Protein AF-A0A672K6F6-F1 (afdb_monomer)

Structure (mmCIF, N/CA/C/O backbone):
data_AF-A0A672K6F6-F1
#
_entry.id   AF-A0A672K6F6-F1
#
loop_
_atom_site.group_PDB
_atom_site.id
_atom_site.type_symbol
_atom_site.label_atom_id
_atom_site.label_alt_id
_atom_site.label_comp_id
_atom_site.label_asym_id
_atom_site.label_entity_id
_atom_site.label_seq_id
_atom_site.pdbx_PDB_ins_code
_atom_site.Cartn_x
_atom_site.Cartn_y
_atom_site.Cartn_z
_atom_site.occupancy
_atom_site.B_iso_or_equiv
_atom_site.auth_seq_id
_atom_site.auth_comp_id
_atom_site.auth_asym_id
_atom_site.auth_atom_id
_atom_site.pdbx_PDB_model_num
ATOM 1 N N . MET A 1 1 ? 28.861 -16.239 4.576 1.00 45.47 1 MET A N 1
ATOM 2 C CA . MET A 1 1 ? 28.250 -14.898 4.472 1.00 45.47 1 MET A CA 1
ATOM 3 C C . MET A 1 1 ? 27.453 -14.692 5.748 1.00 45.47 1 MET A C 1
ATOM 5 O O . MET A 1 1 ? 26.562 -15.490 5.998 1.00 45.47 1 MET A O 1
ATOM 9 N N . ASN A 1 2 ? 27.828 -13.738 6.602 1.00 41.81 2 ASN A N 1
ATOM 10 C CA . ASN A 1 2 ? 27.019 -13.422 7.780 1.00 41.81 2 ASN A CA 1
ATOM 11 C C . ASN A 1 2 ? 25.763 -12.712 7.279 1.00 41.81 2 ASN A C 1
ATOM 13 O O . ASN 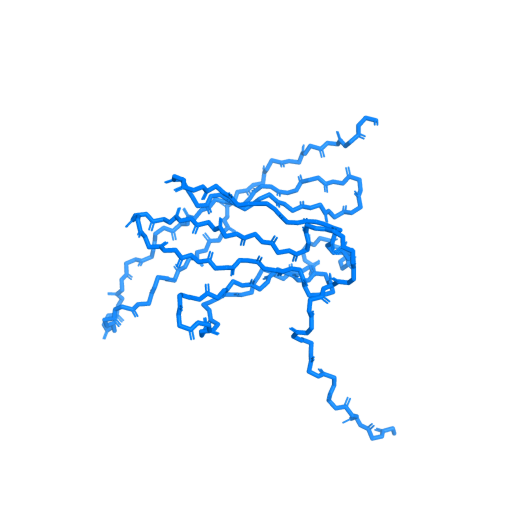A 1 2 ? 25.874 -11.659 6.654 1.00 41.81 2 ASN A O 1
ATOM 17 N N . LEU A 1 3 ? 24.598 -13.331 7.473 1.00 46.38 3 LEU A N 1
ATOM 18 C CA . LEU A 1 3 ? 23.313 -12.747 7.108 1.00 46.38 3 LEU A CA 1
ATOM 19 C C . LEU A 1 3 ? 23.095 -11.526 8.009 1.00 46.38 3 LEU A C 1
ATOM 21 O O . LEU A 1 3 ? 22.622 -11.646 9.136 1.00 46.38 3 LEU A O 1
ATOM 25 N N . HIS A 1 4 ? 23.490 -10.346 7.536 1.00 56.94 4 HIS A N 1
ATOM 26 C CA . HIS A 1 4 ? 22.982 -9.116 8.112 1.00 56.94 4 HIS A CA 1
ATOM 27 C C . HIS A 1 4 ? 21.494 -9.090 7.784 1.00 56.94 4 HIS A C 1
ATOM 29 O O . HIS A 1 4 ? 21.110 -9.014 6.616 1.00 56.94 4 HIS A O 1
ATOM 35 N N . GLN A 1 5 ? 20.658 -9.231 8.805 1.00 47.91 5 GLN A N 1
ATOM 36 C CA . GLN A 1 5 ? 19.221 -9.164 8.633 1.00 47.91 5 GLN A CA 1
ATOM 37 C C . GLN A 1 5 ? 18.880 -7.750 8.153 1.00 47.91 5 GLN A C 1
ATOM 39 O O . GLN A 1 5 ? 19.012 -6.774 8.888 1.00 47.91 5 GLN A O 1
ATOM 44 N N . VAL A 1 6 ? 18.501 -7.624 6.885 1.00 52.78 6 VAL A N 1
ATOM 45 C CA . VAL A 1 6 ? 17.911 -6.391 6.373 1.00 52.78 6 VAL A CA 1
ATOM 46 C C . VAL A 1 6 ? 16.502 -6.335 6.952 1.00 52.78 6 VAL A C 1
ATOM 48 O O . VAL A 1 6 ? 15.660 -7.164 6.617 1.00 52.78 6 VAL A O 1
ATOM 51 N N . LEU A 1 7 ? 16.252 -5.398 7.865 1.00 51.50 7 LEU A N 1
ATOM 52 C CA . LEU A 1 7 ? 14.896 -5.066 8.294 1.00 51.50 7 LEU A CA 1
ATOM 53 C C . LEU A 1 7 ? 14.211 -4.348 7.126 1.00 51.50 7 LEU A C 1
ATOM 55 O O . LEU A 1 7 ? 14.346 -3.140 6.942 1.00 51.50 7 LEU A O 1
ATOM 59 N N . THR A 1 8 ? 13.519 -5.120 6.294 1.00 59.41 8 THR A N 1
ATOM 60 C CA . THR A 1 8 ? 12.643 -4.640 5.222 1.00 59.41 8 THR A CA 1
ATOM 61 C C . THR A 1 8 ? 11.416 -3.975 5.850 1.00 59.41 8 THR A C 1
ATOM 63 O O . THR A 1 8 ? 10.382 -4.605 6.055 1.00 59.41 8 THR A O 1
ATOM 66 N N . GLY A 1 9 ? 11.575 -2.723 6.269 1.00 64.56 9 GLY A N 1
ATOM 67 C CA . GLY A 1 9 ? 10.485 -1.879 6.771 1.00 64.56 9 GLY A CA 1
ATOM 68 C C . GLY A 1 9 ? 10.619 -0.417 6.353 1.00 64.56 9 GLY A C 1
ATOM 69 O O . GLY A 1 9 ? 9.757 0.395 6.669 1.00 64.56 9 GLY A O 1
ATOM 70 N N . ALA A 1 10 ? 11.693 -0.065 5.639 1.00 81.69 10 ALA A N 1
ATOM 71 C CA . ALA A 1 10 ? 11.821 1.258 5.053 1.00 81.69 10 ALA A CA 1
ATOM 72 C C . ALA A 1 10 ? 10.802 1.415 3.919 1.00 81.69 10 ALA A C 1
ATOM 74 O O . ALA A 1 10 ? 10.578 0.486 3.133 1.00 81.69 10 ALA A O 1
ATOM 75 N N . VAL A 1 11 ? 10.207 2.603 3.849 1.00 87.06 11 VAL A N 1
ATOM 76 C CA . VAL A 1 11 ? 9.382 3.005 2.715 1.00 87.06 11 VAL A CA 1
ATOM 77 C C . VAL A 1 11 ? 10.242 3.084 1.453 1.00 87.06 11 VAL A C 1
ATOM 79 O O . VAL A 1 11 ? 11.408 3.488 1.510 1.00 87.06 11 VAL A O 1
ATOM 82 N N . ASN A 1 12 ? 9.679 2.685 0.315 1.00 89.19 12 ASN A N 1
ATOM 83 C CA . ASN A 1 12 ? 10.332 2.860 -0.977 1.00 89.19 12 ASN A CA 1
ATOM 84 C C . ASN A 1 12 ? 10.657 4.343 -1.232 1.00 89.19 12 ASN A C 1
ATOM 86 O O . ASN A 1 12 ? 9.895 5.221 -0.821 1.00 89.19 12 ASN A O 1
ATOM 90 N N . PRO A 1 13 ? 11.776 4.643 -1.915 1.00 83.38 13 PRO A N 1
ATOM 91 C CA . PRO A 1 13 ? 12.069 6.002 -2.343 1.00 83.38 13 PRO A CA 1
ATOM 92 C C . PRO A 1 13 ? 11.087 6.436 -3.438 1.00 83.38 13 PRO A C 1
ATOM 94 O O . PRO A 1 13 ? 10.728 5.638 -4.302 1.00 83.38 13 PRO A O 1
ATOM 97 N N . GLY A 1 14 ? 10.719 7.716 -3.441 1.00 81.81 14 GLY A N 1
ATOM 98 C CA . GLY A 1 14 ? 9.821 8.301 -4.437 1.00 81.81 14 GLY A CA 1
ATOM 99 C C . GLY A 1 14 ? 8.594 8.961 -3.815 1.00 81.81 14 GLY A C 1
ATOM 100 O O . GLY A 1 14 ? 8.413 8.976 -2.598 1.00 81.81 14 GLY A O 1
ATOM 101 N N . GLU A 1 15 ? 7.755 9.541 -4.667 1.00 82.31 15 GLU A N 1
ATOM 102 C CA . GLU A 1 15 ? 6.491 10.152 -4.252 1.00 82.31 15 GLU A CA 1
ATOM 103 C C . GLU A 1 15 ? 5.397 9.088 -4.097 1.00 82.31 15 GLU A C 1
ATOM 105 O O . GLU A 1 15 ? 5.424 8.050 -4.759 1.00 82.31 15 GLU A O 1
ATOM 110 N N . ASN A 1 16 ? 4.412 9.346 -3.232 1.00 89.25 16 ASN A N 1
ATOM 111 C CA . ASN A 1 16 ? 3.224 8.496 -3.056 1.00 89.25 16 ASN A CA 1
ATOM 112 C C . ASN A 1 16 ? 3.544 7.029 -2.711 1.00 89.25 16 ASN A C 1
ATOM 114 O O . ASN A 1 16 ? 2.832 6.109 -3.107 1.00 89.25 16 ASN A O 1
ATOM 118 N N . CYS A 1 17 ? 4.632 6.789 -1.976 1.00 92.06 17 CYS A N 1
ATOM 119 C CA . CYS A 1 17 ? 4.994 5.459 -1.476 1.00 92.06 17 CYS A CA 1
ATOM 120 C C . CYS A 1 17 ? 4.287 5.100 -0.157 1.00 92.06 17 CYS A C 1
ATOM 122 O O . CYS A 1 17 ? 4.530 4.030 0.398 1.00 92.06 17 CY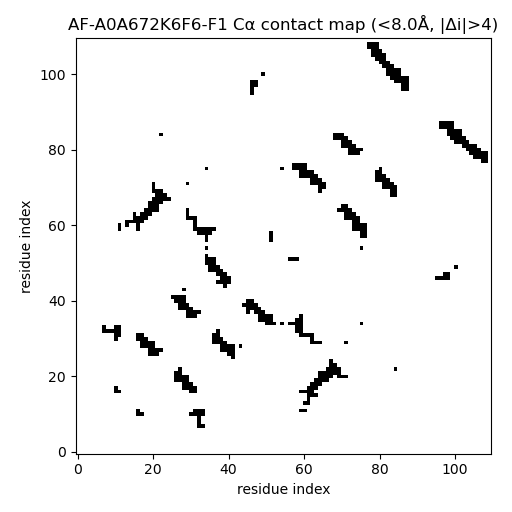S A O 1
ATOM 124 N N . PHE A 1 18 ? 3.403 5.970 0.336 1.00 95.81 18 PHE A N 1
ATOM 125 C CA . PHE A 1 18 ? 2.468 5.688 1.417 1.00 95.81 18 PHE A CA 1
ATOM 126 C C . PHE A 1 18 ? 1.149 6.424 1.175 1.00 95.81 18 PHE A C 1
ATOM 128 O O . PHE A 1 18 ? 1.128 7.457 0.507 1.00 95.81 18 PHE A O 1
ATOM 135 N N . SER A 1 19 ? 0.065 5.909 1.746 1.00 96.69 19 SER A N 1
ATOM 136 C CA . SER A 1 19 ? -1.234 6.575 1.777 1.00 96.69 19 SER A CA 1
ATOM 137 C C . SER A 1 19 ? -2.023 6.139 3.016 1.00 96.69 19 SER A C 1
ATOM 139 O O . SER A 1 19 ? -1.762 5.084 3.605 1.00 96.69 19 SER A O 1
ATOM 141 N N . VAL A 1 20 ? -2.958 6.984 3.442 1.00 96.31 20 VAL A N 1
ATOM 142 C CA . VAL A 1 20 ? -3.837 6.738 4.590 1.00 96.31 20 VAL A CA 1
ATOM 143 C C . VAL A 1 20 ? -5.219 6.396 4.062 1.00 96.31 20 VAL A C 1
ATOM 145 O O . VAL A 1 20 ? -5.807 7.163 3.304 1.00 96.31 20 VAL A O 1
ATOM 148 N N . GLY A 1 21 ? -5.739 5.245 4.471 1.00 94.94 21 GLY A N 1
ATOM 149 C CA . GLY A 1 21 ? -7.091 4.805 4.151 1.00 94.94 21 GLY A CA 1
ATOM 150 C C . GLY A 1 21 ? -7.950 4.680 5.395 1.00 94.94 21 GLY A C 1
ATOM 151 O O . GLY A 1 21 ? -7.493 4.894 6.520 1.00 94.94 21 GLY A O 1
ATOM 152 N N . SER A 1 22 ? -9.211 4.315 5.196 1.00 92.44 22 SER A N 1
ATOM 153 C CA . SER A 1 22 ? -10.119 4.034 6.303 1.00 92.44 22 SER A CA 1
ATOM 154 C C . SER A 1 22 ? -11.110 2.937 5.943 1.00 92.44 22 SER A C 1
ATOM 156 O O . SER A 1 22 ? -11.620 2.889 4.822 1.00 92.44 22 SER A O 1
ATOM 158 N N . VAL A 1 23 ? -11.387 2.063 6.911 1.00 87.38 23 VAL A N 1
ATOM 159 C CA . VAL A 1 23 ? -12.481 1.084 6.868 1.00 87.38 23 VAL A CA 1
ATOM 160 C C . VAL A 1 23 ? -13.316 1.270 8.119 1.00 87.38 23 VAL A C 1
ATOM 162 O O . VAL A 1 23 ? -12.765 1.296 9.216 1.00 87.38 23 VAL A O 1
ATOM 165 N N . ASN A 1 24 ? -14.639 1.384 7.984 1.00 86.19 24 ASN A N 1
ATOM 166 C CA . ASN A 1 24 ? -15.544 1.563 9.127 1.00 86.19 24 ASN A CA 1
ATOM 167 C C . ASN A 1 24 ? -15.097 2.712 10.057 1.00 86.19 24 ASN A C 1
ATOM 169 O O . ASN A 1 24 ? -15.131 2.594 11.282 1.00 86.19 24 ASN A O 1
ATOM 173 N N . ASN A 1 25 ? -14.623 3.811 9.459 1.00 86.75 25 ASN A N 1
ATOM 174 C CA . ASN A 1 25 ? -14.077 4.990 10.138 1.00 86.75 25 ASN A CA 1
ATOM 175 C C . ASN A 1 25 ? -12.820 4.730 10.997 1.00 86.75 25 ASN A C 1
ATOM 177 O O . ASN A 1 25 ? -12.424 5.606 11.764 1.00 86.75 25 ASN A O 1
ATOM 181 N N . GLN A 1 26 ? -12.179 3.566 10.870 1.00 88.81 26 GLN A N 1
ATOM 182 C CA . GLN A 1 26 ? -10.892 3.260 11.491 1.00 88.81 26 GLN A CA 1
ATOM 183 C C . GLN A 1 26 ? -9.762 3.515 10.482 1.00 88.81 26 GLN A C 1
ATOM 185 O O . GLN A 1 26 ? -9.728 2.847 9.441 1.00 88.81 26 GLN A O 1
ATOM 190 N N . PRO A 1 27 ? -8.844 4.463 10.755 1.00 93.06 27 PRO A N 1
ATOM 191 C CA . PRO A 1 27 ? -7.764 4.765 9.836 1.00 93.06 27 PRO A CA 1
ATOM 192 C C . PRO A 1 27 ? -6.664 3.702 9.870 1.00 93.06 27 PRO A C 1
ATOM 194 O O . PRO A 1 27 ? -6.325 3.145 10.919 1.00 93.06 27 PRO A O 1
ATOM 197 N N . PHE A 1 28 ? -6.063 3.478 8.707 1.00 93.56 28 PHE A N 1
ATOM 198 C CA . PHE A 1 28 ? -4.868 2.662 8.537 1.00 93.56 28 PHE A CA 1
ATOM 199 C C . PHE A 1 28 ? -3.860 3.389 7.647 1.00 93.56 28 PHE A C 1
ATOM 201 O O . PHE A 1 28 ? -4.230 4.216 6.812 1.00 93.56 28 PHE A O 1
ATOM 208 N N . THR A 1 29 ? -2.583 3.051 7.799 1.00 95.38 29 THR A N 1
ATOM 209 C CA . THR A 1 29 ? -1.517 3.522 6.905 1.00 95.38 29 THR A CA 1
ATOM 210 C C . THR A 1 29 ? -1.038 2.359 6.055 1.00 95.38 29 THR A C 1
ATOM 212 O O . THR A 1 29 ? -0.633 1.337 6.603 1.00 95.38 29 THR A O 1
ATOM 215 N N . ALA A 1 30 ? -1.047 2.502 4.733 1.00 95.50 30 ALA A N 1
ATOM 216 C CA . ALA A 1 30 ? -0.405 1.554 3.831 1.00 95.50 30 ALA A CA 1
ATOM 217 C C . ALA A 1 30 ? 0.848 2.184 3.226 1.00 95.50 30 ALA A C 1
ATOM 219 O O . ALA A 1 30 ? 0.812 3.333 2.788 1.00 95.50 30 ALA A O 1
ATOM 220 N N . TYR A 1 31 ? 1.950 1.441 3.170 1.00 96.00 31 TYR A N 1
ATOM 221 C CA . TYR A 1 31 ? 3.177 1.908 2.533 1.00 96.00 31 TYR A CA 1
ATOM 222 C C . TYR A 1 31 ? 3.883 0.804 1.749 1.00 96.00 31 TYR A C 1
ATOM 224 O O . TYR A 1 31 ? 3.790 -0.381 2.065 1.00 96.00 31 TYR A O 1
ATOM 232 N N . ALA A 1 32 ? 4.589 1.216 0.704 1.00 95.44 32 ALA A N 1
ATOM 233 C CA . ALA A 1 32 ? 5.399 0.362 -0.145 1.00 95.44 32 ALA A CA 1
ATOM 234 C C . ALA A 1 32 ? 6.740 0.048 0.531 1.00 95.44 32 ALA A C 1
ATOM 236 O O . ALA A 1 32 ? 7.476 0.971 0.876 1.00 95.44 32 ALA A O 1
ATOM 237 N N . SER A 1 33 ? 7.091 -1.232 0.668 1.00 93.81 33 SER A N 1
ATOM 238 C CA . SER A 1 33 ? 8.410 -1.673 1.137 1.00 93.81 33 SER A CA 1
ATOM 239 C C . SER A 1 33 ? 8.959 -2.757 0.212 1.00 93.81 33 SER A C 1
ATOM 241 O O . SER A 1 33 ? 8.512 -3.902 0.212 1.00 93.81 33 SER A O 1
ATOM 243 N N . GLY A 1 34 ? 9.904 -2.385 -0.650 1.00 93.19 34 GLY A N 1
ATOM 244 C CA . GLY A 1 34 ? 10.341 -3.226 -1.758 1.00 93.19 34 GLY A CA 1
ATOM 245 C C . GLY A 1 34 ? 9.168 -3.583 -2.675 1.00 93.19 34 GLY A C 1
ATOM 246 O O . GLY A 1 34 ? 8.521 -2.703 -3.246 1.00 93.19 34 GLY A O 1
ATOM 247 N N . CYS A 1 35 ? 8.903 -4.878 -2.826 1.00 91.69 35 CYS A N 1
ATOM 248 C CA . CYS A 1 35 ? 7.760 -5.402 -3.580 1.00 91.69 35 CYS A CA 1
ATOM 249 C C . CYS A 1 35 ? 6.504 -5.630 -2.722 1.00 91.69 35 CYS A C 1
ATOM 251 O O . CYS A 1 35 ? 5.448 -5.960 -3.255 1.00 91.69 35 CYS A O 1
ATOM 253 N N . ASP A 1 36 ? 6.594 -5.440 -1.408 1.00 93.06 36 ASP A N 1
ATOM 254 C CA . ASP A 1 36 ? 5.481 -5.651 -0.491 1.00 93.06 36 ASP A CA 1
ATOM 255 C C . ASP A 1 36 ? 4.732 -4.344 -0.209 1.00 93.06 36 ASP A C 1
ATOM 257 O O . ASP A 1 36 ? 5.280 -3.243 -0.314 1.00 93.06 36 ASP A O 1
ATOM 261 N N . ILE A 1 37 ? 3.472 -4.476 0.205 1.00 93.31 37 ILE A N 1
ATOM 262 C CA . ILE A 1 37 ? 2.704 -3.384 0.815 1.00 93.31 37 ILE A CA 1
ATOM 263 C C . ILE A 1 37 ? 2.499 -3.741 2.278 1.00 93.31 37 ILE A C 1
ATOM 265 O O . ILE A 1 37 ? 1.952 -4.798 2.596 1.00 93.31 37 ILE A O 1
ATOM 269 N N . VAL A 1 38 ? 2.925 -2.860 3.171 1.00 93.50 38 VAL A N 1
ATOM 270 C CA . VAL A 1 38 ? 2.765 -3.023 4.613 1.00 93.50 38 VAL A CA 1
ATOM 271 C C . VAL A 1 38 ? 1.612 -2.148 5.079 1.00 93.50 38 VAL A C 1
ATOM 273 O O . VAL A 1 38 ? 1.549 -0.969 4.737 1.00 93.50 38 VAL A O 1
ATOM 276 N N . ILE A 1 39 ? 0.706 -2.729 5.862 1.00 93.12 39 ILE A N 1
ATOM 277 C CA . ILE A 1 39 ? -0.472 -2.060 6.416 1.00 93.12 39 ILE A CA 1
ATOM 278 C C . ILE A 1 39 ? -0.304 -1.970 7.928 1.00 93.12 39 ILE A C 1
ATOM 280 O O . ILE A 1 39 ? -0.144 -2.989 8.609 1.00 93.12 39 ILE A O 1
ATOM 284 N N . LEU A 1 40 ? -0.348 -0.747 8.441 1.00 92.44 40 LEU A N 1
ATOM 285 C CA . LEU A 1 40 ? -0.247 -0.421 9.854 1.00 92.44 40 LEU A CA 1
ATOM 286 C C . LEU A 1 40 ? -1.579 0.103 10.386 1.00 92.44 40 LEU A C 1
ATOM 288 O O . LEU A 1 40 ? -2.316 0.799 9.680 1.00 92.44 40 LEU A O 1
ATOM 292 N N . GLY A 1 41 ? -1.851 -0.202 11.650 1.00 90.00 41 GLY A N 1
ATOM 293 C CA . GLY A 1 41 ? -2.919 0.425 12.411 1.00 90.00 41 GLY A CA 1
ATOM 294 C C . GLY A 1 41 ? -2.618 1.884 12.731 1.00 90.00 41 GLY A C 1
ATOM 295 O O . GLY A 1 41 ? -1.543 2.411 12.441 1.00 90.00 41 GLY A O 1
ATOM 296 N N . SER A 1 42 ? -3.589 2.546 13.357 1.00 88.75 42 SER A N 1
ATOM 297 C CA . SER A 1 42 ? -3.431 3.925 13.846 1.00 88.75 42 SER A CA 1
ATOM 298 C C . SER A 1 42 ? -2.359 4.062 14.936 1.00 88.75 42 SER A C 1
ATOM 300 O O . SER A 1 42 ? -1.844 5.151 15.166 1.00 88.75 42 SER A O 1
ATOM 302 N N . ASP A 1 43 ? -2.024 2.961 15.602 1.00 87.75 43 ASP A N 1
ATOM 303 C CA . ASP A 1 43 ? -0.956 2.818 16.591 1.00 87.75 43 ASP A CA 1
ATOM 304 C C . ASP A 1 43 ? 0.408 2.471 15.967 1.00 87.75 43 ASP A C 1
ATOM 306 O O . ASP A 1 43 ? 1.374 2.253 16.692 1.00 87.75 43 ASP A O 1
ATOM 310 N N . PHE A 1 44 ? 0.498 2.440 14.632 1.00 85.50 44 PHE A N 1
ATOM 311 C CA . PHE A 1 44 ? 1.663 1.991 13.863 1.00 85.50 44 PHE A CA 1
ATOM 312 C C . PHE A 1 44 ? 2.049 0.520 14.079 1.00 85.50 44 PHE A C 1
ATOM 314 O O . PHE A 1 44 ? 3.087 0.082 13.576 1.00 85.50 44 PHE A O 1
ATOM 321 N N . GLU A 1 45 ? 1.199 -0.275 14.732 1.00 86.75 45 GLU A N 1
ATOM 322 C CA . GLU A 1 45 ? 1.387 -1.718 14.801 1.00 86.75 45 GLU A CA 1
ATOM 323 C C . GLU A 1 45 ? 1.040 -2.364 13.461 1.00 86.75 45 GLU A C 1
ATOM 325 O O . GLU A 1 45 ? 0.108 -1.972 12.750 1.00 86.75 45 GLU A O 1
ATOM 330 N N . ARG A 1 46 ? 1.821 -3.376 13.080 1.00 88.69 46 ARG A N 1
ATOM 331 C CA . ARG A 1 46 ? 1.653 -4.040 11.787 1.00 88.69 46 ARG A CA 1
ATOM 332 C C . ARG A 1 46 ? 0.423 -4.939 11.798 1.00 88.69 46 ARG A C 1
ATOM 334 O O . ARG A 1 46 ? 0.444 -6.010 12.402 1.00 88.69 46 ARG A O 1
ATOM 341 N N . ILE A 1 47 ? -0.574 -4.567 11.001 1.00 87.50 47 ILE A N 1
ATOM 342 C CA . ILE A 1 47 ? -1.795 -5.348 10.793 1.00 87.50 47 ILE A CA 1
ATOM 343 C C . ILE A 1 47 ? -1.562 -6.456 9.761 1.00 87.50 47 ILE A C 1
ATOM 345 O O . ILE A 1 47 ? -1.875 -7.620 10.007 1.00 87.50 47 ILE A O 1
ATOM 349 N N . GLN A 1 48 ? -1.013 -6.110 8.591 1.00 88.75 48 GLN A N 1
ATOM 350 C CA . GLN A 1 48 ? -0.877 -7.039 7.466 1.00 88.75 48 GLN A CA 1
ATOM 351 C C . GLN A 1 48 ? 0.297 -6.672 6.549 1.00 88.75 48 GLN A C 1
ATOM 353 O O . GLN A 1 48 ? 0.734 -5.525 6.487 1.00 88.75 48 GLN A O 1
ATOM 358 N N . ILE A 1 49 ? 0.785 -7.668 5.807 1.00 89.38 49 ILE A N 1
ATOM 359 C CA . ILE A 1 49 ? 1.640 -7.492 4.632 1.00 89.38 49 ILE A CA 1
ATOM 360 C C . ILE A 1 49 ? 0.937 -8.122 3.426 1.0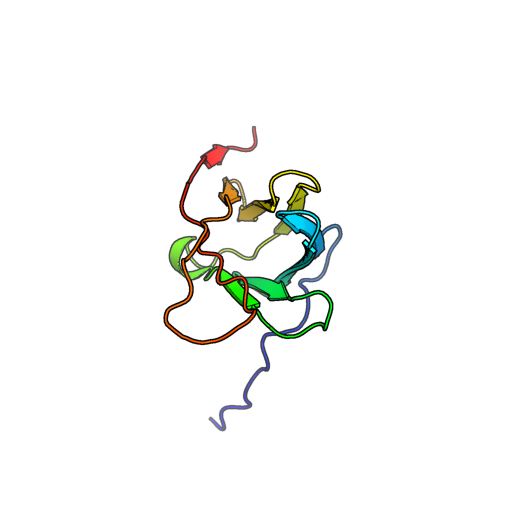0 89.38 49 ILE A C 1
ATOM 362 O O . ILE A 1 49 ? 0.494 -9.271 3.503 1.00 89.38 49 ILE A O 1
ATOM 366 N N . ILE A 1 50 ? 0.857 -7.390 2.317 1.00 90.12 50 ILE A N 1
ATOM 367 C CA . ILE A 1 50 ? 0.494 -7.929 1.005 1.00 90.12 50 ILE A CA 1
ATOM 368 C C . ILE A 1 50 ? 1.793 -8.332 0.299 1.00 90.12 50 ILE A C 1
ATOM 370 O O . ILE A 1 50 ? 2.582 -7.448 -0.045 1.00 90.12 50 ILE A O 1
ATOM 374 N N . PRO A 1 51 ? 2.043 -9.637 0.090 1.00 88.44 51 PRO A N 1
ATOM 375 C CA . PRO A 1 51 ? 3.317 -10.093 -0.442 1.00 88.44 51 PRO A CA 1
ATOM 376 C C . PRO A 1 51 ? 3.447 -9.836 -1.950 1.00 88.44 51 PRO A C 1
ATOM 378 O O . PRO A 1 51 ? 2.653 -10.337 -2.753 1.00 88.44 51 PRO A O 1
ATOM 381 N N . GLY A 1 52 ? 4.529 -9.165 -2.337 1.00 84.94 52 GLY A N 1
ATOM 382 C CA . GLY A 1 52 ? 4.963 -8.902 -3.709 1.00 84.94 52 GLY A CA 1
ATOM 383 C C . GLY A 1 52 ? 5.330 -10.144 -4.515 1.00 84.94 52 GLY A C 1
ATOM 384 O O . GLY A 1 52 ? 5.335 -10.103 -5.746 1.00 84.94 52 GLY A O 1
ATOM 385 N N . ALA A 1 53 ? 5.570 -11.282 -3.855 1.00 79.50 53 ALA A N 1
ATOM 386 C CA . 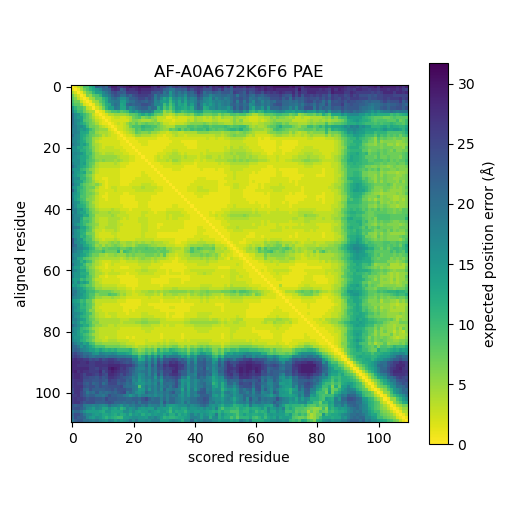ALA A 1 53 ? 5.855 -12.560 -4.514 1.00 79.50 53 ALA A CA 1
ATOM 387 C C . ALA A 1 53 ? 4.741 -12.996 -5.479 1.00 79.50 53 ALA A C 1
ATOM 389 O O . ALA A 1 53 ? 5.014 -13.608 -6.511 1.00 79.50 53 ALA A O 1
ATOM 390 N N . LYS A 1 54 ? 3.486 -12.618 -5.197 1.00 75.69 54 LYS A N 1
ATOM 391 C CA . LYS A 1 54 ? 2.343 -12.858 -6.095 1.00 75.69 54 LYS A CA 1
ATOM 392 C C . LYS A 1 54 ? 2.323 -11.932 -7.320 1.00 75.69 54 LYS A C 1
ATOM 394 O O . LYS A 1 54 ? 1.541 -12.153 -8.237 1.00 75.69 54 LYS A O 1
ATOM 399 N N . HIS A 1 55 ? 3.190 -10.924 -7.337 1.00 76.81 55 HIS A N 1
ATOM 400 C CA . HIS A 1 55 ? 3.291 -9.866 -8.343 1.00 76.81 55 HIS A CA 1
ATOM 401 C C . HIS A 1 55 ? 4.654 -9.888 -9.057 1.00 76.81 55 HIS A C 1
ATOM 403 O O . HIS A 1 55 ? 5.140 -8.864 -9.530 1.00 76.81 55 HIS A O 1
ATOM 409 N N . GLY A 1 56 ? 5.310 -11.054 -9.099 1.00 82.12 56 GLY A N 1
ATOM 410 C CA . GLY A 1 56 ? 6.607 -11.224 -9.758 1.00 82.12 56 GLY A CA 1
ATOM 411 C C . GLY A 1 56 ? 7.777 -10.567 -9.022 1.00 82.12 56 GLY A C 1
ATOM 412 O O . GLY A 1 56 ? 8.832 -10.389 -9.623 1.00 82.12 56 GLY A O 1
ATOM 413 N N . ASN A 1 57 ? 7.601 -10.207 -7.743 1.00 86.44 57 ASN A N 1
ATOM 414 C CA . ASN A 1 57 ? 8.564 -9.431 -6.951 1.00 86.44 57 ASN A CA 1
ATOM 415 C C . ASN A 1 57 ? 8.919 -8.075 -7.584 1.00 86.44 57 ASN A C 1
ATOM 417 O O . ASN A 1 57 ? 10.013 -7.549 -7.380 1.00 86.44 57 ASN A O 1
ATOM 421 N N . ILE A 1 58 ? 7.996 -7.501 -8.361 1.00 90.25 58 ILE A N 1
ATOM 422 C CA . ILE A 1 58 ? 8.154 -6.156 -8.910 1.00 90.25 58 ILE A CA 1
ATOM 423 C C . ILE A 1 58 ? 8.030 -5.153 -7.760 1.00 90.25 58 ILE A C 1
ATOM 425 O O . ILE A 1 58 ? 7.133 -5.263 -6.926 1.00 90.25 58 ILE A O 1
ATOM 429 N N . GLN A 1 59 ? 8.938 -4.180 -7.701 1.00 92.50 59 GLN A N 1
ATOM 430 C CA . GLN A 1 59 ? 8.889 -3.126 -6.693 1.00 92.50 59 GLN A CA 1
ATOM 431 C C . GLN A 1 59 ? 7.584 -2.326 -6.811 1.00 92.50 59 GLN A C 1
ATOM 433 O O . GLN A 1 59 ? 7.161 -1.973 -7.914 1.00 92.50 59 GLN A O 1
ATOM 438 N N . VAL A 1 60 ? 6.969 -2.018 -5.670 1.00 93.75 60 VAL A N 1
ATOM 439 C CA . VAL A 1 60 ? 5.783 -1.161 -5.628 1.00 93.75 60 VAL A CA 1
ATOM 440 C C . VAL A 1 60 ? 6.211 0.278 -5.900 1.00 93.75 60 VAL A C 1
ATOM 442 O O . VAL A 1 60 ? 6.996 0.841 -5.137 1.00 93.75 60 VAL A O 1
ATOM 445 N N . GLY A 1 61 ? 5.708 0.871 -6.982 1.00 93.50 61 GLY A N 1
ATOM 446 C CA . GLY A 1 61 ? 6.082 2.227 -7.393 1.00 93.50 61 GLY A CA 1
ATOM 447 C C . GLY A 1 61 ? 5.308 3.326 -6.663 1.00 93.50 61 GLY A C 1
ATOM 448 O O . GLY A 1 61 ? 5.850 4.392 -6.401 1.00 93.50 61 GLY A O 1
ATOM 449 N N . CYS A 1 62 ? 4.041 3.074 -6.339 1.00 94.25 62 CYS A N 1
ATOM 450 C CA . CYS A 1 62 ? 3.186 3.987 -5.583 1.00 94.25 62 CYS A CA 1
ATOM 451 C C . CYS A 1 62 ? 2.010 3.228 -4.963 1.00 94.25 62 CYS A C 1
ATOM 453 O O . CYS A 1 62 ? 1.620 2.174 -5.478 1.00 94.25 62 CYS A O 1
ATOM 455 N N . VAL A 1 63 ? 1.436 3.790 -3.901 1.00 95.56 63 VAL A N 1
ATOM 456 C CA . VAL A 1 63 ? 0.268 3.281 -3.177 1.00 95.56 63 VAL A CA 1
ATOM 457 C C . VAL A 1 63 ? -0.709 4.429 -2.940 1.00 95.56 63 VAL A C 1
ATOM 459 O O . VAL A 1 63 ? -0.298 5.500 -2.506 1.00 95.56 63 VAL A O 1
ATOM 462 N N . ASP A 1 64 ? -1.996 4.195 -3.181 1.00 96.50 64 ASP A N 1
ATOM 463 C CA . ASP A 1 64 ? -3.075 5.106 -2.803 1.00 96.50 64 ASP A CA 1
ATOM 464 C C . ASP A 1 64 ? -4.215 4.356 -2.105 1.00 96.50 64 ASP A C 1
ATOM 466 O O . ASP A 1 64 ? -4.453 3.180 -2.384 1.00 96.50 64 ASP A O 1
ATOM 470 N N . CYS A 1 65 ? -4.894 5.011 -1.166 1.00 95.69 65 CYS A N 1
ATOM 471 C CA . CYS A 1 65 ? -5.878 4.392 -0.286 1.00 95.69 65 CYS A CA 1
ATOM 472 C C . CYS A 1 65 ? -7.206 5.151 -0.298 1.00 95.69 65 CYS A C 1
ATOM 474 O O . CYS A 1 65 ? -7.263 6.374 -0.225 1.00 95.69 65 CYS A O 1
ATOM 476 N N . SER A 1 66 ? -8.304 4.400 -0.316 1.00 94.81 66 SER A N 1
ATOM 477 C CA . SER A 1 66 ? -9.654 4.943 -0.195 1.00 94.81 66 SER A CA 1
ATOM 478 C C . SER A 1 66 ? -9.984 5.298 1.255 1.00 94.81 66 SER A C 1
ATOM 480 O O . SER A 1 66 ? -9.810 4.490 2.172 1.00 94.81 66 SER A O 1
ATOM 482 N N . LEU A 1 67 ? -10.540 6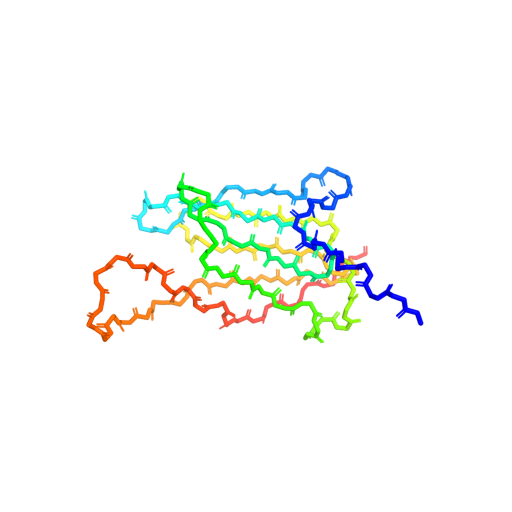.495 1.450 1.00 91.69 67 LEU A N 1
ATOM 483 C CA . LEU A 1 67 ? -10.992 6.999 2.752 1.00 91.69 67 LEU A CA 1
ATOM 484 C C . LEU A 1 67 ? -12.377 6.484 3.174 1.00 91.69 67 LEU A C 1
ATOM 486 O O . LEU A 1 67 ? -12.785 6.719 4.307 1.00 91.69 67 LEU A O 1
ATOM 490 N N . GLN A 1 68 ? -13.126 5.835 2.279 1.00 86.06 68 GLN A N 1
ATOM 491 C CA . GLN A 1 68 ? -14.481 5.346 2.579 1.00 86.06 68 GLN A CA 1
ATOM 492 C C . GLN A 1 68 ? -14.583 3.825 2.564 1.00 86.06 68 GLN A C 1
ATOM 494 O O . GLN A 1 68 ? -15.255 3.253 3.416 1.00 86.06 68 GLN A O 1
ATOM 499 N N . GLY A 1 69 ? -13.944 3.174 1.593 1.00 84.25 69 GLY A N 1
ATOM 500 C CA . GLY A 1 69 ? -14.074 1.731 1.388 1.00 84.25 69 GLY A CA 1
ATOM 501 C C . GLY A 1 69 ? -12.806 0.938 1.676 1.00 84.25 69 GLY A C 1
ATOM 502 O O . GLY A 1 69 ? -12.799 -0.264 1.441 1.00 84.25 69 GLY A O 1
ATOM 503 N N . GLY A 1 70 ? -11.732 1.600 2.119 1.00 89.81 70 GLY A N 1
ATOM 504 C CA . GLY A 1 70 ? -10.443 0.991 2.454 1.00 89.81 70 GLY A CA 1
ATOM 505 C C . GLY A 1 70 ? -9.759 0.217 1.337 1.00 89.81 70 GLY A C 1
ATOM 506 O O . GLY A 1 70 ? -8.894 -0.610 1.616 1.00 89.81 70 GLY A O 1
ATOM 507 N N . GLN A 1 71 ? -10.139 0.461 0.082 1.00 92.75 71 GLN A N 1
ATOM 508 C CA . GLN A 1 71 ? -9.416 -0.085 -1.055 1.00 92.75 71 GLN A CA 1
ATOM 509 C C . GLN A 1 71 ? -7.995 0.476 -1.097 1.00 92.75 71 GLN A C 1
ATOM 511 O O . GLN A 1 71 ? -7.787 1.654 -0.808 1.00 92.75 71 GLN A O 1
ATOM 516 N N . ILE A 1 72 ? -7.040 -0.352 -1.509 1.00 94.31 72 ILE A N 1
ATOM 517 C CA . ILE A 1 72 ? -5.646 0.043 -1.713 1.00 94.31 72 ILE A CA 1
ATOM 518 C C . ILE A 1 72 ? -5.310 -0.173 -3.185 1.00 94.31 72 ILE A C 1
ATOM 520 O O . IL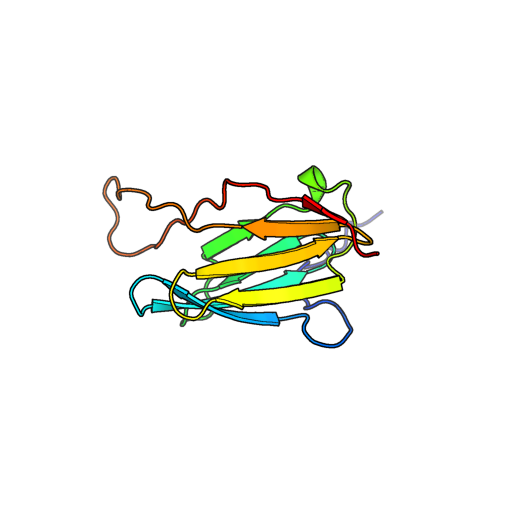E A 1 72 ? -5.377 -1.296 -3.678 1.00 94.31 72 ILE A O 1
ATOM 524 N N . ALA A 1 73 ? -4.949 0.886 -3.898 1.00 94.12 73 ALA A N 1
ATOM 525 C CA . ALA A 1 73 ? -4.409 0.809 -5.247 1.00 94.12 73 ALA A CA 1
ATOM 526 C C . ALA A 1 73 ? -2.881 0.845 -5.180 1.00 94.12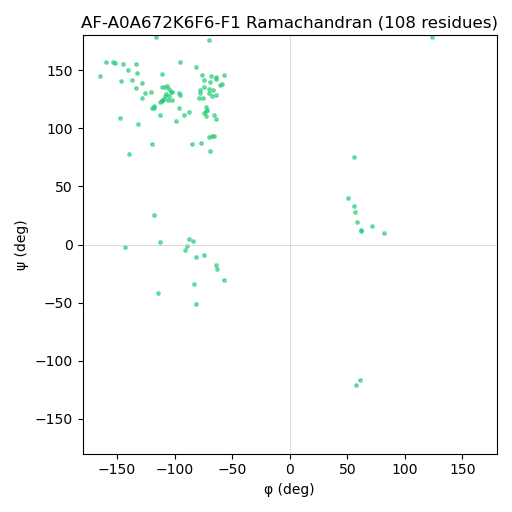 73 ALA A C 1
ATOM 528 O O . ALA A 1 73 ? -2.311 1.721 -4.538 1.00 94.12 73 ALA A O 1
ATOM 529 N N . ALA A 1 74 ? -2.205 -0.079 -5.857 1.00 93.38 74 ALA A N 1
ATOM 530 C CA . ALA A 1 74 ? -0.750 -0.109 -5.912 1.00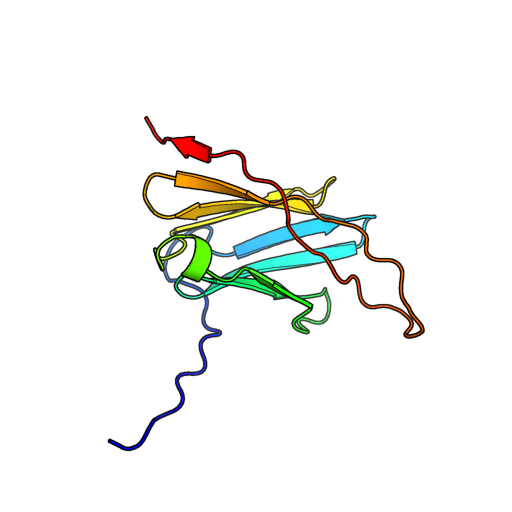 93.38 74 ALA A CA 1
ATOM 531 C C . ALA A 1 74 ? -0.243 -0.397 -7.320 1.00 93.38 74 ALA A C 1
ATOM 533 O O . ALA A 1 74 ? -0.810 -1.221 -8.042 1.00 93.38 74 ALA A O 1
ATOM 534 N N . SER A 1 75 ? 0.843 0.273 -7.704 1.00 92.31 75 SER A N 1
ATOM 535 C CA . SER A 1 75 ? 1.496 0.031 -8.991 1.00 92.31 75 SER A CA 1
ATOM 536 C C . SER A 1 75 ? 2.656 -0.950 -8.859 1.00 92.31 75 SER A C 1
ATOM 538 O O . SER A 1 75 ? 3.557 -0.767 -8.045 1.00 92.31 75 SER A O 1
ATOM 540 N N . TYR A 1 76 ? 2.639 -1.967 -9.713 1.00 90.50 76 TYR A N 1
ATOM 541 C CA . TYR A 1 76 ? 3.688 -2.960 -9.901 1.00 90.50 76 TYR A CA 1
ATOM 542 C C . TYR A 1 76 ? 4.170 -2.862 -11.352 1.00 90.50 76 TYR A C 1
ATOM 544 O O . TYR A 1 76 ? 3.650 -3.531 -12.248 1.00 90.50 76 TYR A O 1
ATOM 552 N N . GLY A 1 77 ? 5.129 -1.969 -11.615 1.00 88.69 77 GLY A N 1
ATOM 553 C CA . GLY A 1 77 ? 5.556 -1.656 -12.982 1.00 88.69 77 GLY A CA 1
ATOM 554 C C . GLY A 1 77 ? 4.398 -1.094 -13.818 1.00 88.69 77 GLY A C 1
ATOM 555 O O . GLY A 1 77 ? 3.853 -0.038 -13.500 1.00 88.69 77 GLY A O 1
ATOM 556 N N . ASN A 1 78 ? 4.002 -1.814 -14.872 1.00 87.06 78 ASN A N 1
ATOM 557 C CA . ASN A 1 78 ? 2.947 -1.387 -15.806 1.00 87.06 78 ASN A CA 1
ATOM 558 C C . ASN A 1 78 ? 1.535 -1.827 -15.384 1.00 87.06 78 ASN A C 1
ATOM 560 O O . ASN A 1 78 ? 0.561 -1.531 -16.079 1.00 87.06 78 ASN A O 1
ATOM 564 N N . ILE A 1 79 ? 1.432 -2.541 -14.264 1.00 86.00 79 ILE A N 1
ATOM 565 C CA . ILE A 1 79 ? 0.193 -3.102 -13.737 1.00 86.00 79 ILE A CA 1
ATOM 566 C C . ILE A 1 79 ? -0.234 -2.298 -12.514 1.00 86.00 79 ILE A C 1
ATOM 568 O O . ILE A 1 79 ? 0.576 -2.013 -11.633 1.00 86.00 79 ILE A O 1
ATOM 572 N N . ILE A 1 80 ? -1.523 -1.986 -12.426 1.00 90.00 80 ILE A N 1
ATOM 573 C CA . ILE A 1 80 ? -2.143 -1.502 -11.192 1.00 90.00 80 ILE A CA 1
ATOM 574 C C . ILE A 1 80 ? -2.965 -2.639 -10.591 1.00 90.00 80 ILE A C 1
ATOM 576 O O . ILE A 1 80 ? -3.799 -3.229 -11.277 1.00 90.00 80 ILE A O 1
ATOM 580 N N . CYS A 1 81 ? -2.724 -2.925 -9.315 1.00 89.62 81 CYS A N 1
ATOM 581 C CA . CYS A 1 81 ? -3.519 -3.833 -8.500 1.00 89.62 81 CYS A CA 1
ATOM 582 C C . CYS A 1 81 ? -4.404 -3.008 -7.564 1.00 89.62 81 CYS A C 1
ATOM 584 O O . CYS A 1 81 ? -3.901 -2.120 -6.878 1.00 89.62 81 CYS A O 1
ATOM 586 N N . VAL A 1 82 ? -5.699 -3.318 -7.509 1.00 91.69 82 VAL A N 1
ATOM 587 C CA . VAL A 1 82 ? -6.621 -2.759 -6.511 1.00 91.69 82 VAL A CA 1
ATOM 588 C C . VAL A 1 82 ? -7.030 -3.863 -5.557 1.00 91.69 82 VAL A C 1
ATOM 590 O O . VAL A 1 82 ? -7.541 -4.891 -5.983 1.00 91.69 82 VAL A O 1
ATOM 593 N N . PHE A 1 83 ? -6.800 -3.624 -4.279 1.00 89.62 83 PHE A N 1
ATOM 594 C CA . PHE A 1 83 ? -7.016 -4.530 -3.172 1.00 89.62 83 PHE A CA 1
ATOM 595 C C . PHE A 1 83 ? -8.238 -4.065 -2.369 1.00 89.62 83 PHE A C 1
ATOM 597 O O . PHE A 1 83 ? -8.304 -2.897 -1.999 1.00 89.62 83 PHE A O 1
ATOM 604 N N . GLU A 1 84 ? -9.191 -4.954 -2.081 1.00 87.31 84 GLU A N 1
ATOM 605 C CA . GLU A 1 84 ? -10.422 -4.638 -1.330 1.00 87.31 84 GLU A CA 1
ATOM 606 C C . GLU A 1 84 ? -10.421 -5.296 0.057 1.00 87.31 84 GLU A C 1
ATOM 608 O O . GLU A 1 84 ? -10.072 -6.479 0.139 1.00 87.31 84 GLU A O 1
ATOM 613 N N . PRO A 1 85 ? -10.811 -4.587 1.136 1.00 83.94 85 PRO A N 1
ATOM 614 C CA . PRO A 1 85 ? -10.814 -5.144 2.486 1.00 83.94 85 PRO A CA 1
ATOM 615 C C . PRO A 1 85 ? -11.858 -6.254 2.627 1.00 83.94 85 PRO A C 1
ATOM 617 O O . PRO A 1 85 ? -13.015 -6.088 2.248 1.00 83.94 85 PRO A O 1
ATOM 620 N N . VAL A 1 86 ? -11.456 -7.380 3.217 1.00 79.56 86 VAL A N 1
ATOM 621 C CA . VAL A 1 86 ? -12.353 -8.481 3.593 1.00 79.56 86 VAL A CA 1
ATOM 622 C C . VAL A 1 86 ? -12.507 -8.512 5.107 1.00 79.56 86 VAL A C 1
ATOM 624 O O . VAL A 1 86 ? -11.513 -8.546 5.835 1.00 79.56 86 VAL A O 1
ATOM 627 N N . GLU A 1 87 ? -13.754 -8.524 5.574 1.00 69.25 87 GLU A N 1
ATOM 628 C CA . GLU A 1 87 ? -14.076 -8.694 6.989 1.00 69.25 87 GLU A CA 1
ATOM 629 C C . GLU A 1 87 ? -13.777 -10.127 7.444 1.00 69.25 87 GLU A C 1
ATOM 631 O O . GLU A 1 87 ? -14.216 -11.099 6.827 1.00 69.25 87 GLU A O 1
ATOM 636 N N . VAL A 1 88 ? -13.057 -10.268 8.557 1.00 60.91 88 VAL A N 1
ATOM 637 C CA . VAL A 1 88 ? -12.804 -11.566 9.190 1.00 60.91 88 VAL A CA 1
ATOM 638 C C . VAL A 1 88 ? -13.418 -11.543 10.580 1.00 60.91 88 VAL A C 1
ATOM 640 O O . VAL A 1 88 ? -13.031 -10.745 11.433 1.00 60.91 88 VAL A O 1
ATOM 643 N N . SER A 1 89 ? -14.391 -12.423 10.819 1.00 51.69 89 SER A N 1
ATOM 644 C CA . SER A 1 89 ? -15.021 -12.567 12.131 1.00 51.69 89 SER A CA 1
ATOM 645 C C . SER A 1 89 ? -13.993 -13.047 13.167 1.00 51.69 89 SER A C 1
ATOM 647 O O . SER A 1 89 ? -13.334 -14.065 12.924 1.00 51.69 89 SER A O 1
ATOM 649 N N . PRO A 1 90 ? -13.856 -12.388 14.330 1.00 54.44 90 PRO A N 1
ATOM 650 C CA . PRO A 1 90 ? -12.858 -12.768 15.317 1.00 54.44 90 PRO A CA 1
ATOM 651 C C . PRO A 1 90 ? -13.255 -14.074 16.015 1.00 54.44 90 PRO A C 1
ATOM 653 O O . PRO A 1 90 ? -14.213 -14.120 16.784 1.00 54.44 90 PRO A O 1
ATOM 656 N N . GLN A 1 91 ? -12.471 -15.137 15.827 1.00 46.69 91 GLN A N 1
ATOM 657 C CA . GLN A 1 91 ? -12.440 -16.236 16.791 1.00 46.69 91 GLN A CA 1
ATOM 658 C C . GLN A 1 91 ? -11.604 -15.790 18.002 1.00 46.69 91 GLN A C 1
ATOM 660 O O . GLN A 1 91 ? -10.397 -15.994 18.069 1.00 46.69 91 GLN A O 1
ATOM 665 N N . GLY A 1 92 ? -12.259 -15.134 18.963 1.00 41.78 92 GLY A N 1
ATOM 666 C CA . GLY A 1 92 ? -11.812 -15.119 20.361 1.00 41.78 92 GLY A CA 1
ATOM 667 C C . GLY A 1 92 ? -10.710 -14.140 20.785 1.00 41.78 92 GLY A C 1
ATOM 668 O O . GLY A 1 92 ? -10.267 -14.235 21.928 1.00 41.78 92 GLY A O 1
ATOM 669 N N . LYS A 1 93 ? -10.288 -13.169 19.965 1.00 38.50 93 LYS A N 1
ATOM 670 C CA . LYS A 1 93 ? -9.522 -12.009 20.464 1.00 38.50 93 LYS A CA 1
ATOM 671 C C . LYS A 1 93 ? -10.143 -10.700 19.999 1.00 38.50 93 LYS A C 1
ATOM 673 O O . LYS A 1 93 ? -10.403 -10.504 18.816 1.00 38.50 93 LYS A O 1
ATOM 678 N N . ALA A 1 94 ? -10.409 -9.835 20.974 1.00 41.28 94 ALA A N 1
ATOM 679 C CA . ALA A 1 94 ? -10.910 -8.490 20.769 1.00 41.28 94 ALA A CA 1
ATOM 680 C C . ALA A 1 94 ? -9.937 -7.686 19.894 1.00 41.28 94 ALA A C 1
ATOM 682 O O . ALA A 1 94 ? -8.726 -7.759 20.087 1.00 41.28 94 ALA A O 1
ATOM 683 N N . GLN A 1 95 ? -10.510 -6.919 18.965 1.00 44.66 95 GLN A N 1
ATOM 684 C CA . GLN A 1 95 ? -9.877 -5.800 18.267 1.00 44.66 95 GLN A CA 1
ATOM 685 C C . GLN A 1 95 ? -8.576 -6.135 17.536 1.00 44.66 95 GLN A C 1
ATOM 687 O O . GLN A 1 95 ? -7.501 -5.748 17.963 1.00 44.66 95 GLN A O 1
ATOM 692 N N . ASN A 1 96 ? -8.663 -6.805 16.392 1.00 43.16 96 ASN A N 1
ATOM 693 C CA . ASN A 1 96 ? -7.630 -6.685 15.369 1.00 43.16 96 ASN A CA 1
ATOM 694 C C . ASN A 1 96 ? -8.317 -6.838 14.027 1.00 43.16 96 ASN A C 1
ATOM 696 O O . ASN A 1 96 ? -8.809 -7.922 13.704 1.00 43.16 96 ASN A O 1
ATOM 700 N N . VAL A 1 97 ? -8.419 -5.739 13.283 1.00 46.75 97 VAL A N 1
ATOM 701 C CA . VAL A 1 97 ? -9.022 -5.769 11.959 1.00 46.75 97 VAL A CA 1
ATOM 702 C C . VAL A 1 97 ? -8.101 -6.587 11.065 1.00 46.75 97 VAL A C 1
ATOM 704 O O . VAL A 1 97 ? -7.089 -6.112 10.569 1.00 46.75 97 VAL A O 1
ATOM 707 N N . SER A 1 98 ? -8.394 -7.877 10.965 1.00 45.25 98 SER A N 1
ATOM 708 C CA . SER A 1 98 ? -7.609 -8.810 10.176 1.00 45.25 98 SER A CA 1
ATOM 709 C C . SER A 1 98 ? -8.144 -8.704 8.762 1.00 45.25 98 SER A C 1
ATOM 711 O O . SER A 1 98 ? -9.084 -9.400 8.408 1.00 45.25 98 SER A O 1
ATOM 713 N N . PHE A 1 99 ? -7.630 -7.764 7.980 1.00 51.78 99 PHE A N 1
ATOM 714 C CA . PHE A 1 99 ? -8.030 -7.650 6.585 1.00 51.78 99 PHE A CA 1
ATOM 715 C C . PHE A 1 99 ? -7.370 -8.774 5.792 1.00 51.78 99 PHE A C 1
ATOM 717 O O . PHE A 1 99 ? -6.184 -9.042 5.954 1.00 51.78 99 PHE A O 1
ATOM 724 N N . PHE A 1 100 ? -8.111 -9.441 4.916 1.00 50.84 100 PHE A N 1
ATOM 725 C CA . PHE A 1 100 ? -7.511 -10.066 3.740 1.00 50.84 100 PHE A CA 1
ATOM 726 C C . PHE A 1 100 ? -7.867 -9.195 2.552 1.00 50.84 100 PHE A C 1
ATOM 728 O O . PHE A 1 100 ? -9.008 -8.781 2.413 1.00 50.84 100 PHE A O 1
ATOM 735 N N . LEU A 1 101 ? -6.898 -8.903 1.699 1.00 50.31 101 LEU A N 1
ATOM 736 C CA . LEU A 1 101 ? -7.158 -8.203 0.455 1.00 50.31 101 LEU A CA 1
ATOM 737 C C . LEU A 1 101 ? -7.225 -9.248 -0.651 1.00 50.31 101 LEU A C 1
ATOM 739 O O . LEU A 1 101 ? -6.209 -9.850 -0.998 1.00 50.31 101 LEU A O 1
ATOM 743 N N . ASN A 1 102 ? -8.431 -9.535 -1.144 1.00 49.66 102 ASN A N 1
ATOM 744 C CA . ASN A 1 102 ? -8.641 -10.599 -2.125 1.00 49.66 102 ASN A CA 1
ATOM 745 C C . ASN A 1 102 ? -9.644 -10.166 -3.200 1.00 49.66 102 ASN A C 1
ATOM 747 O O . ASN A 1 102 ? -10.807 -10.558 -3.190 1.00 49.66 102 ASN A O 1
ATOM 751 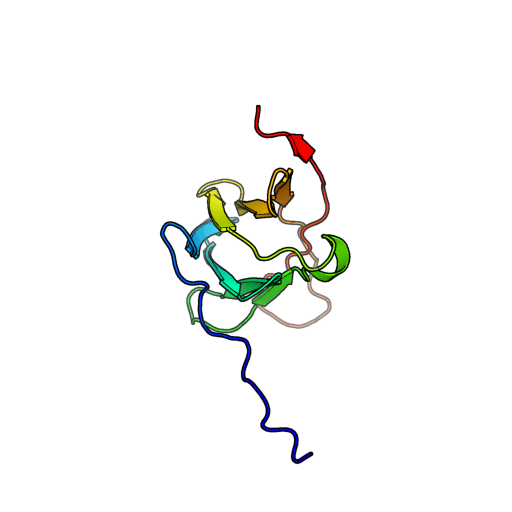N N . LYS A 1 103 ? -9.171 -9.354 -4.148 1.00 51.25 103 LYS A N 1
ATOM 752 C CA . LYS A 1 103 ? -9.763 -9.200 -5.481 1.00 51.25 103 LYS A CA 1
ATOM 753 C C . LYS A 1 103 ? -8.758 -8.499 -6.388 1.00 51.25 103 LYS A C 1
ATOM 755 O O . LYS A 1 103 ? -8.000 -7.670 -5.910 1.00 51.25 103 LYS A O 1
ATOM 760 N N . TYR A 1 104 ? -8.728 -8.859 -7.669 1.00 59.09 104 TYR A N 1
ATOM 761 C CA . TYR A 1 104 ? -7.783 -8.327 -8.650 1.00 59.09 104 TYR A CA 1
ATOM 762 C C . TYR A 1 104 ? -8.560 -7.626 -9.767 1.00 59.09 104 TYR A C 1
ATOM 764 O O . TYR A 1 104 ? -9.300 -8.283 -10.496 1.00 59.09 104 TYR A O 1
ATOM 772 N N . THR A 1 105 ? -8.361 -6.319 -9.937 1.00 58.62 105 THR A N 1
ATOM 773 C CA . THR A 1 105 ? -8.598 -5.650 -11.225 1.00 58.62 105 THR A CA 1
ATOM 774 C C . THR A 1 105 ? -7.243 -5.196 -11.736 1.00 58.62 105 THR A C 1
ATOM 776 O O . THR A 1 105 ? -6.621 -4.339 -11.115 1.00 58.62 105 THR A O 1
ATOM 779 N N . LEU A 1 106 ? -6.766 -5.812 -12.818 1.00 65.25 106 LEU A N 1
ATOM 780 C CA . LEU A 1 106 ? -5.525 -5.419 -13.477 1.00 65.25 106 LEU A CA 1
ATOM 781 C C . LEU A 1 106 ? -5.854 -4.325 -14.489 1.00 65.25 106 LEU A C 1
ATOM 783 O O . LEU A 1 106 ? -6.550 -4.577 -15.472 1.00 65.25 106 LEU A O 1
ATOM 787 N N . LEU A 1 107 ? -5.355 -3.118 -14.246 1.00 66.31 107 LEU A N 1
ATOM 788 C CA . LEU A 1 107 ? -5.371 -2.048 -15.240 1.00 66.31 107 LEU A CA 1
ATOM 789 C C . LEU A 1 107 ? -3.971 -1.944 -15.847 1.00 66.31 107 LEU A C 1
ATOM 791 O O . LEU A 1 107 ? -2.993 -1.779 -15.114 1.00 66.31 107 LEU A O 1
ATOM 795 N N . ASN A 1 108 ? -3.877 -2.047 -17.173 1.00 71.00 108 ASN A N 1
ATOM 796 C CA . ASN A 1 108 ? -2.648 -1.723 -17.893 1.00 71.00 108 ASN A CA 1
ATOM 797 C C . ASN A 1 108 ? -2.533 -0.202 -17.999 1.00 71.00 108 ASN A C 1
ATOM 799 O O . ASN A 1 108 ? -3.486 0.459 -18.417 1.00 71.00 108 ASN A O 1
ATOM 803 N N . ARG A 1 109 ? -1.368 0.350 -17.649 1.00 61.53 109 ARG A N 1
ATOM 804 C CA . ARG A 1 109 ? -1.041 1.729 -18.029 1.00 61.53 109 ARG A CA 1
ATOM 805 C C . ARG A 1 109 ? -0.874 1.789 -19.554 1.00 61.53 109 ARG A C 1
ATOM 807 O O . ARG A 1 109 ? -0.167 0.954 -20.115 1.00 61.53 109 ARG A O 1
ATOM 814 N N . SER A 1 110 ? -1.588 2.720 -20.191 1.00 62.97 110 SER A N 1
ATOM 815 C CA . SER A 1 110 ? -1.534 3.016 -21.633 1.00 62.97 110 SER A CA 1
ATOM 816 C C . SER A 1 110 ? -0.180 3.555 -22.065 1.00 62.97 110 SER A C 1
ATOM 818 O O . SER A 1 110 ? 0.353 4.381 -21.287 1.00 62.97 110 SER A O 1
#

Secondary structure (DSSP, 8-state):
-------TTSPPSSTTSEEEEEETTEEEEEEEETTEEEEE-TTS-EEEEE-GGGGTTPPEEEEEE-TTT--EEEEETTEEEEE-EE----SS-SS----EE----EEEP-

Sequence (110 aa):
MNLHQVLTGAVNPGENCFSVGSVNNQPFTAYASGCDIVILGSDFERIQIIPGAKHGNIQVGCVDCSLQGGQIAASYGNIICVFEPVEVSPQGKAQNVSFFLNKYTLLNRS

Foldseek 3Di:
DPPPPDPQPDADDDPQQKEWEDDPNFIWIWGWGQQKIWIAGPVRHTQDIDDSVVVVSQGWHHWYAYHYFGWIWTDRDQWIWIWGFDADDDPPDPDRRNTDGDDGDTDGDD

Radius of gyration: 14.39 Å; Cα contacts (8 Å, |Δi|>4): 248; chains: 1; bounding box: 44×26×42 Å

Solvent-accessible surface area (backbone atoms only — not comparable to full-atom values): 6253 Å² total; per-residue (Å²): 130,86,82,75,80,76,77,88,71,58,64,40,87,71,69,50,24,46,29,62,23,11,46,92,88,46,54,32,38,38,31,18,33,54,31,26,38,40,31,22,39,82,84,66,47,79,64,46,70,51,69,16,72,86,58,79,55,36,49,37,60,31,33,45,41,30,69,71,68,33,30,37,40,36,27,43,77,63,36,33,44,40,30,40,64,37,91,58,85,71,86,88,57,85,89,68,84,52,64,47,68,80,52,83,53,80,44,73,70,129

InterPro domains:
  IPR052208 DmX-like/RAVE complex component [PTHR13950] (2-104)

Nearest PDB structures (foldseek):
  4nsx-assembly1_A  TM=4.981E-01  e=1.106E-02  Saccharomyces cerevisiae S288C
  7qep-assembly1_RA  TM=6.897E-01  e=9.829E-01  Encephalitozoon cuniculi GB-M1
  8asv-assembly1_A  TM=5.373E-01  e=3.519E-01  Saccharomyces cerevisiae

Organism: Sinocyclocheilus grahami (NCBI:txid75366)

Mean predicted aligned error: 8.58 Å

pLDDT: mean 78.74, std 17.94, range [38.5, 96.69]